Protein AF-A0A349Z2B8-F1 (afdb_monomer)

Nearest PDB structures (foldseek):
  2y39-assembly1_A  TM=7.251E-01  e=2.562E+00  Cupriavidus metallidurans CH34
  2y3b-assembly1_A-2  TM=7.256E-01  e=2.400E+00  Cupriavidus metallidurans CH34
  7w5z-assembly1_b  TM=6.805E-01  e=3.118E+00  Tetrahymena thermophila
  8bqs-assembly1_Do  TM=6.719E-01  e=4.325E+00  Tetrahymena thermophila SB210
  8gym-assembly1_b  TM=6.734E-01  e=5.619E+00  Tetrahymena thermophila SB210

Radius of gyration: 14.37 Å; Cα contacts (8 Å, |Δi|>4): 21; chains: 1; bounding box: 40×15×34 Å

Secondary structure (DSSP, 8-state):
----------HHHHHHHHHHHHHS-HHHHHHTT--HHHHHHHHHHHHHHHHHHHHHHHHHHT-

Foldseek 3Di:
DPDPDDDDDDLVRLVVLLVVLVVCDPVNCVVVVHDPVNVVVSVVSNVVSVVVNVVVVVVVVVD

Sequence (63 aa):
MEQEEAVFFTHAELTQLNRIFNIIGEETLRANYFTKSDIEDVYSVLEKVRTAKEDLELARAHA

Mean predicted aligned error: 7.1 Å

Solvent-accessible surface area (backbone atoms only — not comparable to full-atom values): 3840 Å² total; per-residue (Å²): 131,86,76,82,77,86,84,80,76,52,75,70,52,38,54,50,50,51,52,53,51,72,70,55,43,71,71,57,39,47,75,68,72,46,49,76,64,55,51,51,52,50,51,53,52,48,50,53,40,50,52,55,50,52,53,50,52,51,53,59,77,76,105

Structure (mmCIF, N/CA/C/O backbone):
data_AF-A0A349Z2B8-F1
#
_entry.id   AF-A0A349Z2B8-F1
#
loop_
_atom_site.group_PDB
_atom_site.id
_atom_site.type_symbol
_atom_site.label_atom_id
_atom_site.label_alt_id
_atom_site.label_comp_id
_atom_site.label_asym_id
_atom_site.label_entity_id
_atom_site.label_seq_id
_atom_site.pdbx_PDB_ins_code
_atom_site.Cartn_x
_atom_site.Cartn_y
_atom_site.Cartn_z
_atom_site.occ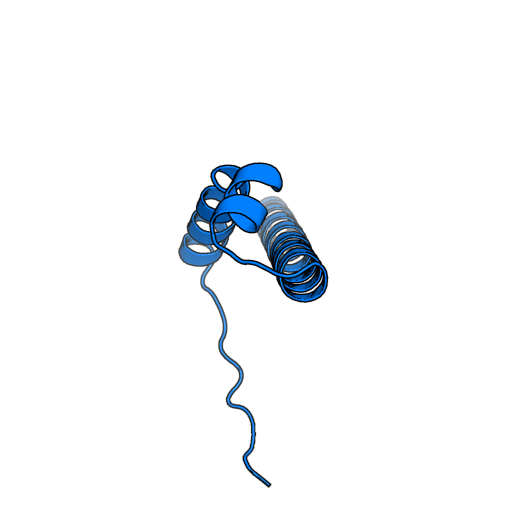upancy
_atom_site.B_iso_or_equiv
_atom_site.auth_seq_id
_atom_site.auth_comp_id
_atom_site.auth_asym_id
_atom_site.auth_atom_id
_atom_site.pdbx_PDB_model_num
ATOM 1 N N . MET A 1 1 ? -20.642 -5.445 -17.279 1.00 45.53 1 MET A N 1
ATOM 2 C CA . MET A 1 1 ? -19.377 -5.675 -16.559 1.00 45.53 1 MET A CA 1
ATOM 3 C C . MET A 1 1 ? -18.658 -4.347 -16.574 1.00 45.53 1 MET A C 1
ATOM 5 O O . MET A 1 1 ? -18.309 -3.900 -17.660 1.00 45.53 1 MET A O 1
ATOM 9 N N . GLU A 1 2 ? -18.563 -3.671 -15.435 1.00 57.84 2 GLU A N 1
ATOM 10 C CA . GLU A 1 2 ? -17.668 -2.519 -15.311 1.00 57.84 2 GLU A CA 1
ATOM 11 C C . GLU A 1 2 ? -16.244 -3.081 -15.385 1.00 57.84 2 GLU A C 1
ATOM 13 O O . GLU A 1 2 ? -15.899 -3.976 -14.617 1.00 57.84 2 GLU A O 1
ATOM 18 N N . GLN A 1 3 ? -15.468 -2.686 -16.396 1.00 60.78 3 GLN A N 1
ATOM 19 C CA . GLN A 1 3 ? -14.039 -2.990 -16.398 1.00 60.78 3 GLN A CA 1
ATOM 20 C C . GLN A 1 3 ? -13.409 -2.051 -15.375 1.00 60.78 3 GLN A C 1
ATOM 22 O O . GLN A 1 3 ? -13.482 -0.838 -15.549 1.00 60.78 3 GLN A O 1
ATOM 27 N N . GLU A 1 4 ? -12.843 -2.602 -14.304 1.00 66.50 4 GLU A N 1
ATOM 28 C CA . GLU A 1 4 ? -12.014 -1.826 -13.386 1.00 66.50 4 GLU A CA 1
ATOM 29 C C . GLU A 1 4 ? -10.827 -1.260 -14.178 1.00 66.50 4 GLU A C 1
ATOM 31 O O . GLU A 1 4 ? -9.992 -2.010 -14.690 1.00 66.50 4 GLU A O 1
ATOM 36 N N . GLU A 1 5 ? -10.771 0.065 -14.335 1.00 70.81 5 GLU A N 1
ATOM 37 C CA . GLU A 1 5 ? -9.598 0.728 -14.900 1.00 70.81 5 GLU A CA 1
ATOM 38 C C . GLU A 1 5 ? -8.409 0.517 -13.960 1.00 70.81 5 GLU A C 1
ATOM 40 O O . GLU A 1 5 ? -8.448 0.872 -12.780 1.00 70.81 5 GLU A O 1
ATOM 45 N N . ALA A 1 6 ? -7.334 -0.070 -14.484 1.00 68.25 6 ALA A N 1
ATOM 46 C CA . ALA A 1 6 ? -6.113 -0.262 -13.722 1.00 68.25 6 ALA A CA 1
ATOM 47 C C . ALA A 1 6 ? -5.457 1.099 -13.436 1.00 68.25 6 ALA A C 1
ATOM 49 O O . ALA A 1 6 ? -4.980 1.778 -14.347 1.00 68.25 6 ALA A O 1
ATOM 50 N N . VAL A 1 7 ? -5.411 1.483 -12.160 1.00 72.38 7 VAL A N 1
ATOM 51 C CA . VAL A 1 7 ? -4.694 2.673 -11.690 1.00 72.38 7 VAL A CA 1
ATOM 52 C C . VAL A 1 7 ? -3.264 2.279 -11.327 1.00 72.38 7 VAL A C 1
ATOM 54 O O . VAL A 1 7 ? -3.043 1.405 -10.489 1.00 72.38 7 VAL A O 1
ATOM 57 N N . PHE A 1 8 ? -2.287 2.941 -11.945 1.00 78.69 8 PHE A N 1
ATOM 58 C CA . PHE A 1 8 ? -0.865 2.726 -11.677 1.00 78.69 8 PHE A CA 1
ATOM 59 C C . PHE A 1 8 ? -0.279 3.916 -10.920 1.00 78.69 8 PHE A C 1
ATOM 61 O O . PHE A 1 8 ? -0.517 5.0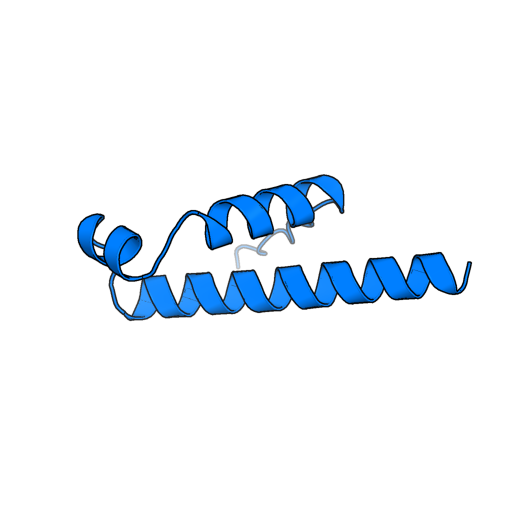65 -11.285 1.00 78.69 8 PHE A O 1
ATOM 68 N N . PHE A 1 9 ? 0.525 3.638 -9.896 1.00 79.81 9 PHE A N 1
ATOM 69 C CA . PHE A 1 9 ? 1.251 4.662 -9.149 1.00 79.81 9 PHE A CA 1
ATOM 70 C C . PHE A 1 9 ? 2.639 4.897 -9.746 1.00 79.81 9 PHE A C 1
ATOM 72 O O . PHE A 1 9 ? 3.365 3.957 -10.074 1.00 79.81 9 PHE A O 1
ATOM 79 N N . THR A 1 10 ? 3.053 6.158 -9.821 1.00 84.94 10 THR A N 1
ATOM 80 C CA . THR A 1 10 ? 4.446 6.521 -10.088 1.00 84.94 10 THR A CA 1
ATOM 81 C C . THR A 1 10 ? 5.336 6.201 -8.884 1.00 84.94 10 THR A C 1
ATOM 83 O O . THR A 1 10 ? 4.885 6.093 -7.743 1.00 84.94 10 THR A O 1
ATOM 86 N N . HIS A 1 11 ? 6.651 6.127 -9.102 1.00 80.44 11 HIS A N 1
ATOM 87 C CA . HIS A 1 11 ? 7.620 5.901 -8.022 1.00 80.44 11 HIS A CA 1
ATOM 88 C C . HIS A 1 11 ? 7.527 6.942 -6.886 1.00 80.44 11 HIS A C 1
ATOM 90 O O . HIS A 1 11 ? 7.677 6.616 -5.704 1.00 80.44 11 HIS A O 1
ATOM 96 N N . ALA A 1 12 ? 7.269 8.206 -7.236 1.00 83.06 12 ALA A N 1
ATOM 97 C CA . ALA A 1 12 ? 7.115 9.279 -6.260 1.00 83.06 12 ALA A CA 1
ATOM 98 C C . ALA A 1 12 ? 5.842 9.103 -5.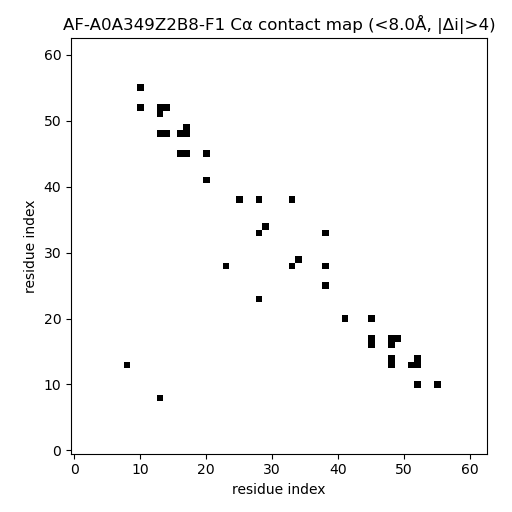417 1.00 83.06 12 ALA A C 1
ATOM 100 O O . ALA A 1 12 ? 5.861 9.368 -4.215 1.00 83.06 12 ALA A O 1
ATOM 101 N N . GLU A 1 13 ? 4.753 8.632 -6.024 1.00 84.25 13 GLU A N 1
ATOM 102 C CA . GLU A 1 13 ? 3.491 8.352 -5.332 1.00 84.25 13 GLU A CA 1
ATOM 103 C C . GLU A 1 13 ? 3.604 7.120 -4.431 1.00 84.25 13 GLU A C 1
ATOM 105 O O . GLU A 1 13 ? 3.182 7.181 -3.281 1.00 84.25 13 GLU A O 1
ATOM 110 N N . LEU A 1 14 ? 4.278 6.052 -4.878 1.00 84.81 14 LEU A N 1
ATOM 111 C CA . LEU A 1 14 ? 4.581 4.881 -4.041 1.00 84.81 14 LEU A CA 1
ATOM 112 C C . LEU A 1 14 ? 5.377 5.271 -2.787 1.00 84.81 14 LEU A C 1
ATOM 114 O O . LEU A 1 14 ? 5.077 4.831 -1.677 1.00 84.81 14 LEU A O 1
ATOM 118 N N . THR A 1 15 ? 6.366 6.153 -2.939 1.00 81.69 15 THR A N 1
ATOM 119 C CA . THR A 1 15 ? 7.167 6.648 -1.810 1.00 81.69 15 THR A CA 1
ATOM 120 C C . THR A 1 15 ? 6.318 7.441 -0.814 1.00 81.69 15 THR A C 1
ATOM 122 O O . THR A 1 15 ? 6.453 7.265 0.400 1.00 81.69 15 THR A O 1
ATOM 125 N N . GLN A 1 16 ? 5.426 8.301 -1.312 1.00 83.44 16 GLN A N 1
ATOM 126 C CA . GLN A 1 16 ? 4.502 9.067 -0.473 1.00 83.44 16 GLN A CA 1
ATOM 127 C C . GLN A 1 16 ? 3.510 8.157 0.251 1.00 83.44 16 GLN A C 1
ATOM 129 O O . GLN A 1 16 ? 3.290 8.329 1.448 1.00 83.44 16 GLN A O 1
ATOM 134 N N . LEU A 1 17 ? 2.976 7.153 -0.440 1.00 81.88 17 LEU A N 1
ATOM 135 C CA . LEU A 1 17 ? 2.014 6.210 0.111 1.00 81.88 17 LEU A CA 1
ATOM 136 C C . LEU A 1 17 ? 2.637 5.354 1.225 1.00 81.88 17 LEU A C 1
ATOM 138 O O . LEU A 1 17 ? 2.083 5.271 2.319 1.00 81.88 17 LEU A O 1
ATOM 142 N N . ASN A 1 18 ? 3.848 4.826 1.011 1.00 79.94 18 ASN A N 1
ATOM 143 C CA . ASN A 1 18 ? 4.608 4.119 2.051 1.00 79.94 18 ASN A CA 1
ATOM 144 C C . ASN A 1 18 ? 4.855 5.006 3.285 1.00 79.94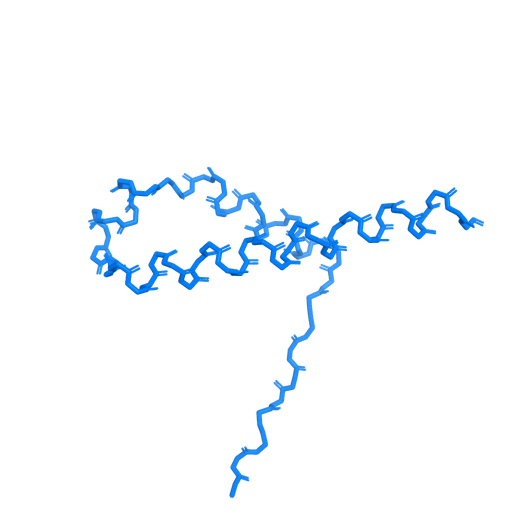 18 ASN A C 1
ATOM 146 O O . ASN A 1 18 ? 4.769 4.547 4.422 1.00 79.94 18 ASN A O 1
ATOM 150 N N . ARG A 1 19 ? 5.141 6.300 3.082 1.00 82.75 19 ARG A N 1
ATOM 151 C CA . ARG A 1 19 ? 5.313 7.258 4.183 1.00 82.75 19 ARG A CA 1
ATOM 152 C C . ARG A 1 19 ? 4.009 7.490 4.949 1.00 82.75 19 ARG A C 1
ATOM 154 O O . ARG A 1 19 ? 4.050 7.494 6.175 1.00 82.75 19 ARG A O 1
ATOM 161 N N . ILE A 1 20 ? 2.889 7.689 4.251 1.00 81.81 20 ILE A N 1
ATOM 162 C CA . ILE A 1 20 ? 1.566 7.890 4.866 1.00 81.81 20 ILE A CA 1
ATOM 163 C C . ILE A 1 20 ? 1.203 6.678 5.724 1.00 81.81 20 ILE A C 1
ATOM 165 O O . ILE A 1 20 ? 0.876 6.842 6.895 1.00 81.81 20 ILE A O 1
ATOM 169 N N . PHE A 1 21 ? 1.357 5.466 5.193 1.00 76.94 21 PHE A N 1
ATOM 170 C 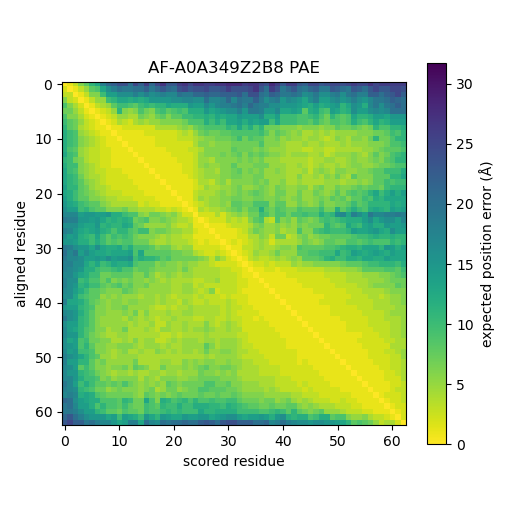CA . PHE A 1 21 ? 1.078 4.251 5.953 1.00 76.94 21 PHE A CA 1
ATOM 171 C C . PHE A 1 21 ? 2.014 4.052 7.146 1.00 76.94 21 PHE A C 1
ATOM 173 O O . PHE A 1 21 ? 1.548 3.676 8.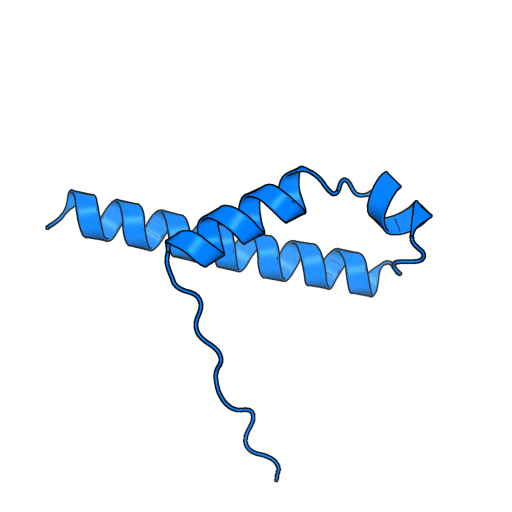209 1.00 76.94 21 PHE A O 1
ATOM 180 N N . ASN A 1 22 ? 3.307 4.371 7.036 1.00 75.50 22 ASN A N 1
ATOM 181 C CA . ASN A 1 22 ? 4.211 4.290 8.192 1.00 75.50 22 ASN A CA 1
ATOM 182 C C . ASN A 1 22 ? 3.853 5.284 9.315 1.00 75.50 22 ASN A C 1
ATOM 184 O O . ASN A 1 22 ? 4.158 5.026 10.476 1.00 75.50 22 ASN A O 1
ATOM 188 N N . ILE A 1 23 ? 3.240 6.427 8.986 1.00 79.19 23 ILE A N 1
ATOM 189 C CA . ILE A 1 23 ? 2.741 7.388 9.986 1.00 79.19 23 ILE A CA 1
ATOM 190 C C . ILE A 1 23 ? 1.488 6.836 10.677 1.00 79.19 23 ILE A C 1
ATOM 192 O O . ILE A 1 23 ? 1.253 7.087 11.861 1.00 79.19 23 ILE A O 1
ATOM 196 N N . ILE A 1 24 ? 0.681 6.087 9.935 1.00 77.38 24 ILE A N 1
ATOM 197 C CA . ILE A 1 24 ? -0.584 5.546 10.399 1.00 77.38 24 ILE A CA 1
ATOM 198 C C . ILE A 1 24 ? -0.338 4.172 11.052 1.00 77.38 24 ILE A C 1
ATOM 200 O O . ILE A 1 24 ? -0.337 3.132 10.405 1.00 77.38 24 ILE A O 1
ATOM 204 N N . GLY A 1 25 ? -0.107 4.170 12.367 1.00 77.19 25 GLY A N 1
ATOM 205 C CA . GLY A 1 25 ? -0.017 2.937 13.160 1.00 77.19 25 GLY A CA 1
ATOM 206 C C . GLY A 1 25 ? -1.376 2.258 13.386 1.00 77.19 25 GLY A C 1
ATOM 207 O O . GLY A 1 25 ? -2.425 2.885 13.249 1.00 77.19 25 GLY A O 1
ATOM 208 N N . GLU A 1 26 ? -1.362 0.988 13.799 1.00 72.50 26 GLU A N 1
ATOM 209 C CA . GLU A 1 26 ? -2.574 0.175 14.007 1.00 72.50 26 GLU A CA 1
ATOM 210 C C . GLU A 1 26 ? -3.553 0.789 15.026 1.00 72.50 26 GLU A C 1
ATOM 212 O O . GLU A 1 26 ? -4.752 0.868 14.769 1.00 72.50 26 GLU A O 1
ATOM 217 N N . GLU A 1 27 ? -3.051 1.300 16.152 1.00 76.12 27 GLU A N 1
ATOM 218 C CA . GLU A 1 27 ? -3.876 1.977 17.166 1.00 76.12 27 GLU A CA 1
ATOM 219 C C . GLU A 1 27 ? -4.527 3.257 16.621 1.00 76.12 27 GLU A C 1
ATOM 221 O O . GLU A 1 27 ? -5.682 3.557 16.922 1.00 76.12 27 GLU A O 1
ATOM 226 N N . THR A 1 28 ? -3.819 3.984 15.753 1.00 80.25 28 THR A N 1
ATOM 227 C CA . THR A 1 28 ? -4.355 5.164 15.068 1.00 80.25 28 THR A CA 1
ATOM 228 C C . THR A 1 28 ? -5.450 4.768 14.080 1.00 80.25 28 THR A C 1
ATOM 230 O O . THR A 1 28 ? -6.472 5.446 14.013 1.00 80.25 28 THR A O 1
ATOM 233 N N . LEU A 1 29 ? -5.288 3.665 13.342 1.00 78.38 29 LEU A N 1
ATOM 234 C CA . LEU A 1 29 ? -6.322 3.143 12.438 1.00 78.38 29 LEU A CA 1
ATOM 235 C C . LEU A 1 29 ? -7.583 2.755 13.209 1.00 78.38 29 LEU A C 1
ATOM 237 O O . LEU A 1 29 ? -8.679 3.213 12.879 1.00 78.38 29 LEU A O 1
ATOM 241 N N . ARG A 1 30 ? -7.423 1.981 14.287 1.00 74.56 30 ARG A N 1
ATOM 242 C CA . ARG A 1 30 ? -8.531 1.563 15.159 1.00 74.56 30 ARG A CA 1
ATOM 243 C C . ARG A 1 30 ? -9.260 2.764 15.765 1.00 74.56 30 ARG A C 1
ATOM 245 O O . ARG A 1 30 ? -10.488 2.795 15.762 1.00 74.56 30 ARG A O 1
ATOM 252 N N . ALA A 1 31 ? -8.524 3.782 16.219 1.00 81.12 31 ALA A N 1
ATOM 253 C CA . ALA A 1 31 ? -9.099 5.025 16.741 1.00 81.12 31 ALA A CA 1
ATOM 254 C C . ALA A 1 31 ? -9.906 5.819 15.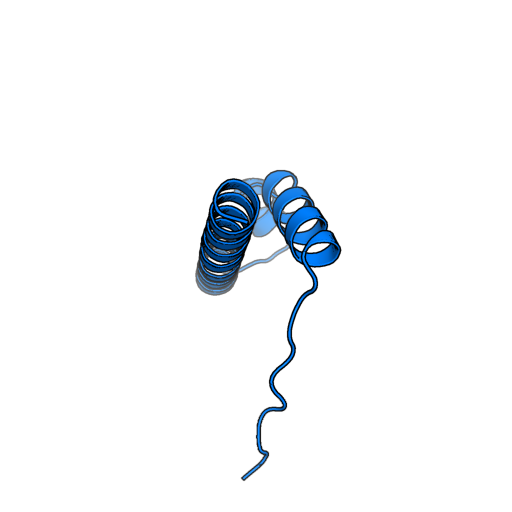693 1.00 81.12 31 ALA A C 1
ATOM 256 O O . ALA A 1 31 ? -10.759 6.623 16.063 1.00 81.12 31 ALA A O 1
ATOM 257 N N . ASN A 1 32 ? -9.671 5.577 14.400 1.00 80.25 32 ASN A N 1
ATOM 258 C CA . ASN A 1 32 ? -10.397 6.178 13.280 1.00 80.25 32 ASN A CA 1
ATOM 259 C C . ASN A 1 32 ? -11.462 5.240 12.680 1.00 80.25 32 ASN A C 1
ATOM 261 O O . ASN A 1 32 ? -11.847 5.410 11.527 1.00 80.25 32 ASN A O 1
ATOM 265 N N . TYR A 1 33 ? -11.966 4.281 13.464 1.00 83.38 33 TYR A N 1
ATOM 266 C CA . TYR A 1 33 ? -13.047 3.356 13.090 1.00 83.38 33 TYR A CA 1
ATOM 267 C C . TYR A 1 33 ? -12.713 2.360 11.972 1.00 83.38 33 TYR A C 1
ATOM 269 O O . TYR A 1 33 ? -13.625 1.765 11.400 1.00 83.38 33 TYR A O 1
ATOM 277 N N . PHE A 1 34 ? -11.431 2.122 11.688 1.00 83.44 34 PHE A N 1
ATOM 278 C CA . PHE A 1 34 ? -11.046 1.046 10.778 1.00 83.44 34 PHE A CA 1
ATOM 279 C C . PHE A 1 34 ? -11.354 -0.309 11.418 1.00 83.44 34 PHE A C 1
ATOM 281 O O . PHE A 1 34 ? -10.999 -0.575 12.572 1.00 83.44 34 PHE A O 1
ATOM 288 N N . THR A 1 35 ? -12.009 -1.181 10.658 1.00 88.31 35 THR A N 1
ATOM 289 C CA . THR A 1 35 ? -12.226 -2.573 11.040 1.00 88.31 35 THR A CA 1
ATOM 290 C C . THR A 1 35 ? -10.940 -3.381 10.872 1.00 88.31 35 THR A C 1
ATOM 292 O O . THR A 1 35 ? -9.968 -2.945 10.256 1.00 88.31 35 THR A O 1
ATOM 295 N N . LYS A 1 36 ? -10.935 -4.613 11.392 1.00 82.00 36 LYS A N 1
ATOM 296 C CA . LYS A 1 36 ? -9.823 -5.549 11.175 1.00 82.00 36 LYS A CA 1
ATOM 297 C C . LYS A 1 36 ? -9.565 -5.799 9.682 1.00 82.00 36 LYS A C 1
ATOM 299 O O . LYS A 1 36 ? -8.407 -5.880 9.298 1.00 82.00 36 LYS A O 1
ATOM 304 N N . SER A 1 37 ? -10.625 -5.869 8.871 1.00 85.94 37 SER A N 1
ATOM 305 C CA . SER A 1 37 ? -10.516 -6.040 7.416 1.00 85.94 37 SER A CA 1
ATOM 306 C C . SER A 1 37 ? -9.865 -4.823 6.766 1.00 85.94 37 SER A C 1
ATOM 308 O O . SER A 1 37 ? -8.927 -4.982 6.001 1.00 85.94 37 SER A O 1
ATOM 310 N N . ASP A 1 38 ? -10.282 -3.608 7.140 1.00 84.06 38 ASP A N 1
ATOM 311 C CA . ASP A 1 38 ? -9.694 -2.384 6.579 1.00 84.06 38 ASP A CA 1
ATOM 312 C C . ASP A 1 38 ? -8.198 -2.272 6.919 1.00 84.06 38 ASP A C 1
ATOM 314 O O . ASP A 1 38 ? -7.390 -1.820 6.110 1.00 84.06 38 ASP A O 1
ATOM 318 N N . ILE A 1 39 ? -7.807 -2.705 8.123 1.00 82.06 39 ILE A N 1
ATOM 319 C CA . ILE A 1 39 ? -6.402 -2.762 8.547 1.00 82.06 39 ILE A CA 1
ATOM 320 C C . ILE A 1 39 ? -5.626 -3.800 7.719 1.00 82.06 39 ILE A C 1
ATOM 322 O O . ILE A 1 39 ? -4.511 -3.520 7.281 1.00 82.06 39 ILE A O 1
ATOM 326 N N . GLU A 1 40 ? -6.201 -4.981 7.480 1.00 86.06 40 GLU A N 1
ATOM 327 C CA . GLU A 1 40 ? -5.606 -6.023 6.629 1.00 86.06 40 GLU A CA 1
ATOM 328 C C . GLU A 1 40 ? -5.425 -5.538 5.181 1.00 86.06 40 GLU A C 1
ATOM 330 O O . GLU A 1 40 ? -4.351 -5.724 4.601 1.00 86.06 40 GLU A O 1
ATOM 335 N N . ASP A 1 41 ? -6.413 -4.829 4.634 1.00 86.50 41 ASP A N 1
ATOM 336 C CA . ASP A 1 41 ? -6.340 -4.222 3.304 1.00 86.50 41 ASP A CA 1
ATOM 337 C C . ASP A 1 41 ? -5.226 -3.167 3.228 1.00 86.50 41 ASP A C 1
ATOM 339 O O . ASP A 1 41 ? -4.422 -3.171 2.290 1.00 86.50 41 ASP A O 1
ATOM 343 N N . VAL A 1 42 ? -5.100 -2.310 4.249 1.00 83.94 42 VAL A N 1
ATOM 344 C CA . VAL A 1 42 ? -4.005 -1.331 4.359 1.00 83.94 42 VAL A CA 1
ATOM 345 C C . VAL A 1 42 ? -2.638 -2.018 4.360 1.00 83.94 42 VAL A C 1
ATOM 347 O O . VAL A 1 42 ? -1.739 -1.596 3.628 1.00 83.94 42 VAL A O 1
ATOM 350 N N . TYR A 1 43 ? -2.469 -3.094 5.133 1.00 84.00 43 TYR A N 1
ATOM 351 C CA . TYR A 1 43 ? -1.214 -3.849 5.149 1.00 84.00 43 TYR A CA 1
ATOM 352 C C . TYR A 1 43 ? -0.920 -4.525 3.805 1.00 84.00 43 TYR A C 1
ATOM 354 O O . TYR A 1 43 ? 0.233 -4.519 3.372 1.00 84.00 43 TYR A O 1
ATOM 362 N N . SER A 1 44 ? -1.939 -5.036 3.107 1.00 88.00 44 SER A N 1
ATOM 363 C CA . SER A 1 44 ? -1.775 -5.605 1.763 1.00 88.00 44 SER A CA 1
ATOM 364 C C . SER A 1 44 ? -1.308 -4.558 0.747 1.00 88.00 44 SER A C 1
ATOM 366 O O . SER A 1 44 ? -0.406 -4.815 -0.056 1.00 88.00 44 SER A O 1
ATOM 368 N N . VAL A 1 45 ? -1.875 -3.347 0.788 1.00 86.44 45 VAL A N 1
ATOM 369 C CA . VAL A 1 45 ? -1.414 -2.238 -0.061 1.00 86.44 45 VAL A CA 1
ATOM 370 C C . VAL A 1 45 ? 0.020 -1.849 0.302 1.00 86.44 45 VAL A C 1
ATOM 372 O O . VAL A 1 45 ? 0.844 -1.660 -0.593 1.00 86.44 45 VAL A O 1
ATOM 375 N N . LEU A 1 46 ? 0.351 -1.776 1.594 1.00 85.19 46 LEU A N 1
ATOM 376 C CA . LEU A 1 46 ? 1.698 -1.447 2.059 1.00 85.19 46 LEU A CA 1
ATOM 377 C C . LEU A 1 46 ? 2.749 -2.445 1.553 1.00 85.19 46 LEU A C 1
ATOM 379 O O . LEU A 1 46 ? 3.825 -2.030 1.122 1.00 85.19 46 LEU A O 1
ATOM 383 N N . GLU A 1 47 ? 2.443 -3.742 1.577 1.00 87.44 47 GLU A N 1
ATOM 384 C CA . GLU A 1 47 ? 3.318 -4.789 1.045 1.00 87.44 47 GLU A CA 1
ATOM 385 C C . GLU A 1 47 ? 3.571 -4.596 -0.454 1.00 87.44 47 GLU A C 1
ATOM 387 O O . GLU A 1 47 ? 4.725 -4.499 -0.871 1.00 87.44 47 GLU A O 1
ATOM 392 N N . LYS A 1 48 ? 2.511 -4.409 -1.252 1.00 87.31 48 LYS A N 1
ATOM 393 C CA . LYS A 1 48 ? 2.629 -4.162 -2.702 1.00 87.31 48 LYS A CA 1
ATOM 394 C C . LYS A 1 48 ? 3.485 -2.936 -3.013 1.00 87.31 48 LYS A C 1
ATOM 396 O O . LYS A 1 48 ? 4.302 -2.965 -3.932 1.00 87.31 48 LYS A O 1
ATOM 401 N N . VAL A 1 49 ? 3.317 -1.861 -2.244 1.00 86.62 49 VAL A N 1
ATOM 402 C CA . VAL A 1 49 ? 4.106 -0.633 -2.398 1.00 86.62 49 VAL A CA 1
ATOM 403 C C . VAL A 1 49 ? 5.582 -0.880 -2.087 1.00 86.62 49 VAL A C 1
ATOM 405 O O . VAL A 1 49 ? 6.444 -0.364 -2.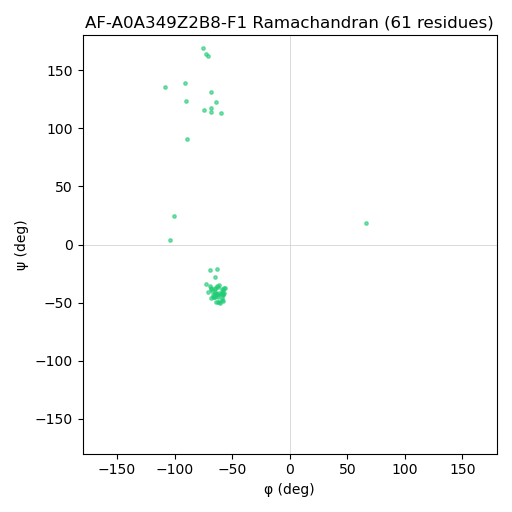801 1.00 86.62 49 VAL A O 1
ATOM 408 N N . ARG A 1 50 ? 5.889 -1.661 -1.044 1.00 85.81 50 ARG A N 1
ATOM 409 C CA . ARG A 1 50 ? 7.271 -2.014 -0.684 1.00 85.81 50 ARG A CA 1
ATOM 410 C C . ARG A 1 50 ? 7.932 -2.841 -1.777 1.00 85.81 50 ARG A C 1
ATOM 412 O O . ARG A 1 50 ? 8.992 -2.437 -2.242 1.00 85.81 50 ARG A O 1
ATOM 419 N N . THR A 1 51 ? 7.272 -3.895 -2.252 1.00 88.12 51 THR A N 1
ATOM 420 C CA . THR A 1 51 ? 7.782 -4.724 -3.353 1.00 88.12 51 THR A CA 1
ATOM 421 C C . THR A 1 51 ? 8.018 -3.894 -4.612 1.00 88.12 51 THR A C 1
ATOM 423 O O . THR A 1 51 ? 9.113 -3.907 -5.161 1.00 88.12 51 THR A O 1
ATOM 426 N N . ALA A 1 52 ? 7.047 -3.071 -5.023 1.00 85.56 52 ALA A N 1
ATOM 427 C CA . ALA A 1 52 ? 7.203 -2.220 -6.202 1.00 85.56 52 ALA A CA 1
ATOM 428 C C . ALA A 1 52 ? 8.360 -1.212 -6.058 1.00 85.56 52 ALA A C 1
ATOM 430 O O . ALA A 1 52 ? 9.041 -0.891 -7.032 1.00 85.56 52 ALA A O 1
ATOM 431 N N . LYS A 1 53 ? 8.600 -0.696 -4.845 1.00 84.19 53 LYS A N 1
ATOM 432 C CA . LYS A 1 53 ? 9.740 0.187 -4.572 1.00 84.19 53 LYS A CA 1
ATOM 433 C C . LYS A 1 53 ? 11.070 -0.564 -4.677 1.00 84.19 53 LYS A C 1
ATOM 435 O O . LYS A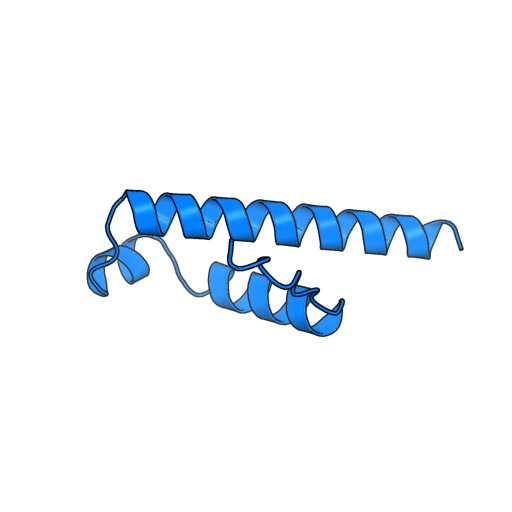 1 53 ? 11.988 -0.034 -5.298 1.00 84.19 53 LYS A O 1
ATOM 440 N N . GLU A 1 54 ? 11.163 -1.754 -4.092 1.00 87.75 54 GLU A N 1
ATOM 441 C CA . GLU A 1 54 ? 12.355 -2.610 -4.142 1.00 87.75 54 GLU A CA 1
ATOM 442 C C . GLU A 1 54 ? 12.687 -3.029 -5.580 1.00 87.75 54 GLU A C 1
ATOM 444 O O . GLU A 1 54 ? 13.828 -2.874 -6.012 1.00 87.75 54 GLU A O 1
ATOM 449 N N . ASP A 1 55 ? 11.687 -3.447 -6.359 1.00 87.38 55 ASP A N 1
ATOM 450 C CA . ASP A 1 55 ? 11.848 -3.802 -7.774 1.00 87.38 55 ASP A CA 1
ATOM 451 C C . ASP A 1 55 ? 12.388 -2.627 -8.601 1.00 87.38 55 ASP A C 1
ATOM 453 O O . ASP A 1 55 ? 13.267 -2.795 -9.448 1.00 87.38 55 ASP A O 1
ATOM 457 N N . LEU A 1 56 ? 11.904 -1.408 -8.339 1.00 85.62 56 LEU A N 1
ATOM 458 C CA . LEU A 1 56 ? 12.397 -0.197 -9.001 1.00 85.62 56 LEU A CA 1
ATOM 459 C C . LEU A 1 56 ? 13.828 0.158 -8.586 1.00 85.62 56 LEU A C 1
ATOM 461 O O . LEU A 1 56 ? 14.606 0.628 -9.418 1.00 85.62 56 LEU A O 1
ATOM 465 N N . GLU A 1 57 ? 14.180 -0.030 -7.314 1.00 85.62 57 GLU A N 1
ATOM 466 C CA . GLU A 1 57 ? 15.547 0.176 -6.825 1.00 85.62 57 GLU A CA 1
ATOM 467 C C . GLU A 1 57 ? 16.515 -0.830 -7.462 1.00 85.62 57 GLU A C 1
ATOM 469 O O . GLU A 1 57 ? 17.573 -0.427 -7.949 1.00 85.62 57 GLU A O 1
ATOM 474 N N . LEU A 1 58 ? 16.121 -2.103 -7.559 1.00 88.19 58 LEU A N 1
ATOM 475 C CA . LEU A 1 58 ? 16.866 -3.147 -8.266 1.00 88.19 58 LEU A CA 1
ATOM 476 C C . LEU A 1 58 ? 17.020 -2.822 -9.756 1.00 88.19 58 LEU A C 1
ATOM 478 O O . LEU A 1 58 ? 18.135 -2.836 -10.274 1.00 88.19 58 LEU A O 1
ATOM 482 N N . ALA A 1 59 ? 15.932 -2.467 -10.443 1.00 85.62 59 ALA A N 1
ATOM 483 C CA . ALA A 1 59 ? 15.970 -2.112 -11.860 1.00 85.62 59 ALA A CA 1
ATOM 484 C C . ALA A 1 59 ? 16.910 -0.927 -12.134 1.00 85.62 59 ALA A C 1
ATOM 486 O O . ALA A 1 59 ? 17.635 -0.937 -13.124 1.00 85.62 59 ALA A O 1
ATOM 487 N N . ARG A 1 60 ? 16.945 0.071 -11.240 1.00 80.94 60 ARG A N 1
ATOM 488 C CA . ARG A 1 60 ? 17.888 1.198 -11.331 1.00 80.94 60 ARG A CA 1
ATOM 489 C C . ARG A 1 60 ? 19.334 0.798 -11.061 1.00 80.94 60 ARG A C 1
ATOM 491 O O . ARG A 1 60 ? 20.221 1.370 -11.674 1.00 80.94 60 ARG A O 1
ATOM 498 N N . ALA A 1 61 ? 19.582 -0.139 -10.148 1.00 82.31 61 ALA A N 1
ATOM 499 C CA . ALA A 1 61 ? 20.934 -0.616 -9.854 1.00 82.31 61 ALA A CA 1
ATOM 500 C C . ALA A 1 61 ? 21.545 -1.437 -11.006 1.00 82.31 61 ALA A C 1
ATOM 502 O O . ALA A 1 61 ? 22.766 -1.558 -11.091 1.00 82.31 61 ALA A O 1
ATOM 503 N N . HIS A 1 62 ? 20.703 -1.997 -11.879 1.00 74.12 62 HIS A N 1
ATOM 504 C CA . HIS A 1 62 ? 21.097 -2.813 -13.030 1.00 74.12 62 HIS A CA 1
ATOM 505 C C . HIS A 1 62 ? 21.002 -2.089 -14.390 1.00 74.12 62 HIS A C 1
ATOM 507 O O . HIS A 1 62 ? 21.239 -2.730 -15.417 1.00 74.12 62 HIS A O 1
ATOM 513 N N . ALA A 1 63 ? 20.661 -0.795 -14.406 1.00 66.38 63 ALA A N 1
ATOM 514 C CA . ALA A 1 63 ? 20.561 0.053 -15.602 1.00 66.38 63 ALA A CA 1
ATOM 515 C C . ALA A 1 63 ? 21.803 0.939 -15.776 1.00 66.38 63 ALA A C 1
ATOM 517 O O . ALA A 1 63 ? 22.213 1.132 -16.943 1.00 66.38 63 ALA A O 1
#

pLDDT: mean 80.27, std 7.93, range [45.53, 88.31]